Protein AF-A0A519PM31-F1 (afdb_monomer)

Mean predicted aligned error: 3.46 Å

Radius of gyration: 13.82 Å; Cα contacts (8 Å, |Δi|>4): 174; chains: 1; bounding box: 32×28×38 Å

Solvent-accessible surface area (backbone atoms only — not comparable to full-atom values): 6114 Å² total; per-residue (Å²): 109,70,68,59,54,40,66,33,84,66,64,43,76,40,61,44,99,86,43,25,27,73,47,66,24,52,34,33,30,65,77,49,69,52,55,69,85,79,42,59,67,34,45,49,69,77,74,48,60,31,47,93,51,92,58,12,66,57,38,50,46,55,55,49,53,36,47,50,50,5,55,75,68,66,36,75,30,76,43,80,70,43,65,44,27,39,62,41,84,48,100,94,44,77,42,70,48,85,39,77,41,65,49,72,34,70,101

pLDDT: mean 93.4, std 5.45, range [59.62, 98.31]

Foldseek 3Di:
DLVCQQPDLDWDFDADLQQATQDTHPNVCVVQVHDCVVRHRHRPCVQFQLDDDPCSVVLVVVVVVQQNCQSVVQHKGKDQWGWGWHWDQDPVGIDTDIDIDIDIHGD

Sequence (107 aa):
MATAFDASPNPYILVTPDLRIAGMNQAYLDITHTRRDAIMGQPLFGAFTAGPSDSAPENVRQVRDSLERARDTRQRDHLALVRFAIEVETPDGPVFEERYWSATHTP

Structure (mmCIF, N/CA/C/O backbone):
data_AF-A0A519PM31-F1
#
_entry.id   AF-A0A519PM31-F1
#
loop_
_atom_site.group_PDB
_atom_site.id
_atom_site.type_symbol
_atom_site.label_atom_id
_atom_site.label_alt_id
_atom_site.label_comp_id
_atom_site.label_asym_id
_atom_site.label_entity_id
_atom_site.label_seq_id
_atom_site.pdbx_PDB_ins_code
_atom_site.Cartn_x
_atom_site.Cartn_y
_atom_site.Cartn_z
_atom_site.occupancy
_atom_site.B_iso_or_equiv
_atom_site.auth_seq_id
_atom_site.auth_comp_id
_atom_site.auth_asym_id
_atom_site.auth_atom_id
_atom_site.pdbx_PDB_model_num
ATOM 1 N N . MET A 1 1 ? -16.945 -15.266 -1.192 1.00 59.62 1 MET A N 1
ATOM 2 C CA . MET A 1 1 ? -16.321 -14.001 -0.736 1.00 59.62 1 MET A CA 1
ATOM 3 C C . MET A 1 1 ? -14.945 -13.787 -1.355 1.00 59.62 1 MET A C 1
ATOM 5 O O . MET A 1 1 ? -14.768 -12.732 -1.941 1.00 59.62 1 MET A O 1
ATOM 9 N N . ALA A 1 2 ? -14.026 -14.767 -1.330 1.00 71.69 2 ALA A N 1
ATOM 10 C CA . ALA A 1 2 ? -12.707 -14.646 -1.981 1.00 71.69 2 ALA A CA 1
ATOM 11 C C . ALA A 1 2 ? -12.789 -14.200 -3.457 1.00 71.69 2 ALA A C 1
ATOM 13 O O . ALA A 1 2 ? -12.138 -13.240 -3.844 1.00 71.69 2 ALA A O 1
ATOM 14 N N . THR A 1 3 ? -13.697 -14.788 -4.243 1.00 84.94 3 THR A N 1
ATOM 15 C CA . THR A 1 3 ? -13.878 -14.433 -5.662 1.00 84.94 3 THR A CA 1
ATOM 16 C C . THR A 1 3 ? -14.354 -12.993 -5.877 1.00 84.94 3 THR A C 1
ATOM 18 O O . THR A 1 3 ? -13.959 -12.369 -6.849 1.00 84.94 3 THR A O 1
ATOM 21 N N . ALA A 1 4 ? -15.186 -12.446 -4.981 1.00 89.81 4 ALA A N 1
ATOM 22 C CA . ALA A 1 4 ? -15.674 -11.067 -5.097 1.00 89.81 4 ALA A CA 1
ATOM 23 C C . ALA A 1 4 ? -14.597 -10.042 -4.707 1.00 89.81 4 ALA A C 1
ATOM 25 O O . ALA A 1 4 ? -14.507 -8.986 -5.323 1.00 89.81 4 ALA A O 1
ATOM 26 N N . PHE A 1 5 ? -13.767 -10.367 -3.709 1.00 92.31 5 PHE A N 1
ATOM 27 C CA . PHE A 1 5 ? -12.596 -9.566 -3.350 1.00 92.31 5 PHE A CA 1
ATOM 28 C C . PHE A 1 5 ? -11.583 -9.523 -4.502 1.00 92.31 5 PHE A C 1
ATOM 30 O O . PHE A 1 5 ? -11.176 -8.437 -4.915 1.00 92.31 5 PHE A O 1
ATOM 37 N N . ASP A 1 6 ? -11.246 -10.689 -5.065 1.00 93.50 6 ASP A N 1
ATOM 38 C CA . ASP A 1 6 ? -10.308 -10.802 -6.186 1.00 93.50 6 ASP A CA 1
ATOM 39 C C . ASP A 1 6 ? -10.828 -10.135 -7.470 1.00 93.50 6 ASP A C 1
ATOM 41 O O . ASP A 1 6 ? -10.041 -9.532 -8.193 1.00 93.50 6 ASP A O 1
ATOM 45 N N . ALA A 1 7 ? -12.139 -10.200 -7.734 1.00 94.19 7 ALA A N 1
ATOM 46 C CA . ALA A 1 7 ? -12.761 -9.620 -8.928 1.00 94.19 7 ALA A CA 1
ATOM 47 C C . ALA A 1 7 ? -13.097 -8.122 -8.810 1.00 94.19 7 ALA A C 1
ATOM 49 O O . ALA A 1 7 ? -13.547 -7.522 -9.786 1.00 94.19 7 ALA A O 1
ATOM 50 N N . SER A 1 8 ? -12.932 -7.511 -7.632 1.00 95.88 8 SER A N 1
ATOM 51 C CA . SER A 1 8 ? -13.166 -6.074 -7.474 1.00 95.88 8 SER A CA 1
ATOM 52 C C . SER A 1 8 ? -12.194 -5.269 -8.348 1.00 95.88 8 SER A C 1
ATOM 54 O O . SER A 1 8 ? -10.991 -5.528 -8.291 1.00 95.88 8 SER A O 1
ATOM 56 N N . PRO A 1 9 ? -12.665 -4.241 -9.079 1.00 95.50 9 PRO A N 1
ATOM 57 C CA . PRO A 1 9 ? -11.788 -3.370 -9.862 1.00 95.50 9 PRO A CA 1
ATOM 58 C C . PRO A 1 9 ? -10.972 -2.404 -8.990 1.00 95.50 9 PRO A C 1
ATOM 60 O O . PRO A 1 9 ? -10.009 -1.810 -9.464 1.00 95.50 9 PRO A O 1
ATOM 63 N N . ASN A 1 10 ? -11.350 -2.224 -7.720 1.00 95.62 10 ASN A N 1
ATOM 64 C CA . ASN A 1 10 ? -10.621 -1.357 -6.800 1.00 95.62 10 ASN A CA 1
ATOM 65 C C . ASN A 1 10 ? -9.426 -2.108 -6.197 1.00 95.62 10 ASN A C 1
ATOM 67 O O . ASN A 1 10 ? -9.628 -3.218 -5.697 1.00 95.62 10 ASN A O 1
ATOM 71 N N . PRO A 1 11 ? -8.217 -1.523 -6.182 1.00 96.69 11 PRO A N 1
ATOM 72 C CA . PRO A 1 11 ? -7.043 -2.157 -5.597 1.00 96.69 11 PRO A CA 1
ATOM 73 C C . PRO A 1 11 ? -7.158 -2.207 -4.068 1.00 96.69 11 PRO A C 1
ATOM 75 O O . PRO A 1 11 ? -7.336 -1.183 -3.407 1.00 96.69 11 PRO A O 1
ATOM 78 N N . TYR A 1 12 ? -7.027 -3.406 -3.504 1.00 97.19 12 TYR A N 1
ATOM 79 C CA . TYR A 1 12 ? -7.072 -3.653 -2.067 1.00 97.19 12 TYR A CA 1
ATOM 80 C C . TYR A 1 12 ? -5.836 -4.407 -1.596 1.00 97.19 12 TYR A C 1
ATOM 82 O O . TYR A 1 12 ? -5.441 -5.414 -2.186 1.00 97.19 12 TYR A O 1
ATOM 90 N N . ILE A 1 13 ? -5.297 -3.964 -0.463 1.00 97.44 13 ILE A N 1
ATOM 91 C CA . ILE A 1 13 ? -4.266 -4.664 0.295 1.00 97.44 13 ILE A CA 1
ATOM 92 C C . ILE A 1 13 ? -4.744 -4.862 1.730 1.00 97.44 13 ILE A C 1
ATOM 94 O O . ILE A 1 13 ? -5.332 -3.969 2.338 1.00 97.44 13 ILE A O 1
ATOM 98 N N . LEU A 1 14 ? -4.508 -6.057 2.254 1.00 97.38 14 LEU A N 1
ATOM 99 C CA . LEU A 1 14 ? -4.748 -6.419 3.640 1.00 97.38 14 LEU A CA 1
ATOM 100 C C . LEU A 1 14 ? -3.400 -6.493 4.338 1.00 97.38 14 LEU A C 1
ATOM 102 O O . LEU A 1 14 ? -2.471 -7.138 3.844 1.00 97.38 14 LEU A O 1
ATOM 106 N N . VAL A 1 15 ? -3.309 -5.859 5.500 1.00 97.81 15 VAL A N 1
ATOM 107 C CA . VAL A 1 15 ? -2.107 -5.875 6.326 1.00 97.81 15 VAL A CA 1
ATOM 108 C C . VAL A 1 15 ? -2.438 -6.316 7.742 1.00 97.81 15 VAL A C 1
ATOM 110 O O . VAL A 1 15 ? -3.531 -6.077 8.250 1.00 97.81 15 VAL A O 1
ATOM 113 N N . THR A 1 16 ? -1.487 -6.984 8.376 1.00 98.06 16 THR A N 1
ATOM 114 C CA . THR A 1 16 ? -1.540 -7.306 9.799 1.00 98.06 16 THR A CA 1
ATOM 115 C C . THR A 1 16 ? -1.345 -6.041 10.653 1.00 98.06 16 THR A C 1
ATOM 117 O O . THR A 1 16 ? -0.869 -5.019 10.148 1.00 98.06 16 THR A O 1
ATOM 120 N N . PRO A 1 17 ? -1.649 -6.082 11.965 1.00 96.19 17 PRO A N 1
ATOM 121 C CA . PRO A 1 17 ? -1.399 -4.959 12.875 1.00 96.19 17 PRO A CA 1
ATOM 122 C C . PRO A 1 17 ? 0.062 -4.482 12.926 1.00 96.19 17 PRO A C 1
ATOM 124 O O . PRO A 1 17 ? 0.305 -3.312 13.213 1.00 96.19 17 PRO A O 1
ATOM 127 N N . ASP A 1 18 ? 1.026 -5.358 12.634 1.00 96.38 18 ASP A N 1
ATOM 128 C CA . ASP A 1 18 ? 2.460 -5.061 12.498 1.00 96.38 18 ASP A CA 1
ATOM 129 C C . ASP A 1 18 ? 2.872 -4.659 11.066 1.00 96.38 18 ASP A C 1
ATOM 131 O O . ASP A 1 18 ? 4.058 -4.594 10.745 1.00 96.38 18 ASP A O 1
ATOM 135 N N . LEU A 1 19 ? 1.893 -4.335 10.214 1.00 96.75 19 LEU A N 1
ATOM 136 C CA . LEU A 1 19 ? 2.059 -3.817 8.852 1.00 96.75 19 LEU A CA 1
ATOM 137 C C . LEU A 1 19 ? 2.785 -4.785 7.907 1.00 96.75 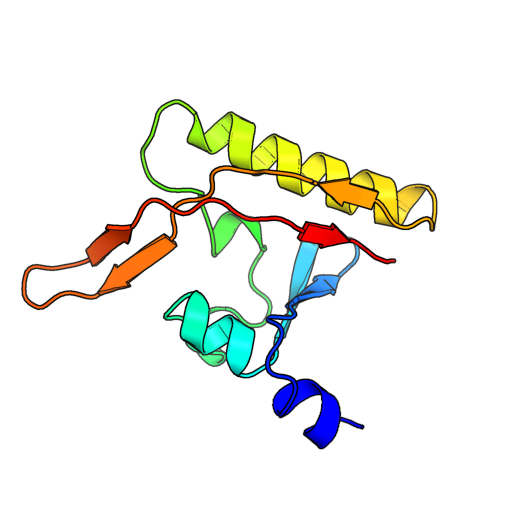19 LEU A C 1
ATOM 139 O O . LEU A 1 19 ? 3.546 -4.370 7.026 1.00 96.75 19 LEU A O 1
ATOM 143 N N . ARG A 1 20 ? 2.525 -6.087 8.064 1.00 98.06 20 ARG A N 1
ATOM 144 C CA . ARG A 1 20 ? 2.928 -7.121 7.105 1.00 98.06 20 ARG A CA 1
ATOM 145 C C . ARG A 1 20 ? 1.783 -7.438 6.165 1.00 98.06 20 ARG A C 1
ATOM 147 O O . ARG A 1 20 ? 0.625 -7.473 6.567 1.00 98.06 20 ARG A O 1
ATOM 154 N N . ILE A 1 21 ? 2.106 -7.696 4.910 1.00 98.31 21 ILE A N 1
ATOM 155 C CA . ILE A 1 21 ? 1.123 -7.961 3.868 1.00 98.31 21 ILE A CA 1
ATOM 156 C C . ILE A 1 21 ? 0.485 -9.337 4.106 1.00 98.31 21 ILE A C 1
ATOM 158 O O . ILE A 1 21 ? 1.165 -10.359 4.056 1.00 98.31 21 ILE A O 1
ATOM 162 N N . ALA A 1 22 ? -0.823 -9.360 4.355 1.00 97.88 22 ALA A N 1
ATOM 163 C CA . ALA A 1 22 ? -1.607 -10.570 4.612 1.00 97.88 22 ALA A CA 1
ATOM 164 C C . ALA A 1 22 ? -2.455 -11.006 3.405 1.00 97.88 22 ALA A C 1
ATOM 166 O O . ALA A 1 22 ? -2.920 -12.143 3.346 1.00 97.88 22 ALA A O 1
ATOM 167 N N . GLY A 1 23 ? -2.679 -10.107 2.446 1.00 97.19 23 GLY A N 1
ATOM 168 C CA . GLY A 1 23 ? -3.453 -10.401 1.247 1.00 97.19 23 GLY A CA 1
ATOM 169 C C . GLY A 1 23 ? -3.575 -9.200 0.322 1.00 97.19 23 GLY A C 1
ATOM 170 O O . GLY A 1 23 ? -3.336 -8.066 0.723 1.00 97.19 23 GLY A O 1
ATOM 171 N N . MET A 1 24 ? -3.935 -9.458 -0.929 1.00 97.75 24 MET A N 1
ATOM 172 C CA . MET A 1 24 ? -4.160 -8.443 -1.955 1.00 97.75 24 MET A CA 1
ATOM 173 C C . MET A 1 24 ? -5.010 -9.029 -3.081 1.00 97.75 24 MET A C 1
ATOM 175 O O . MET A 1 24 ? -4.903 -10.228 -3.378 1.00 97.75 24 MET A O 1
ATOM 179 N N . ASN A 1 25 ? -5.847 -8.197 -3.694 1.00 97.56 25 ASN A N 1
ATOM 180 C CA . ASN A 1 25 ? -6.636 -8.603 -4.854 1.00 97.56 25 ASN A CA 1
ATOM 181 C C . ASN A 1 25 ? -5.867 -8.401 -6.167 1.00 97.56 25 ASN A C 1
ATOM 183 O O . ASN A 1 25 ? -4.776 -7.827 -6.181 1.00 97.56 25 ASN A O 1
ATOM 187 N N . GLN A 1 26 ? -6.442 -8.873 -7.276 1.00 96.88 26 GLN A N 1
ATOM 188 C CA . GLN A 1 26 ? -5.794 -8.792 -8.585 1.00 96.88 26 GLN A CA 1
ATOM 189 C C . GLN A 1 26 ? -5.564 -7.339 -9.025 1.00 96.88 26 GLN A C 1
ATOM 191 O O . GLN A 1 26 ? -4.459 -7.007 -9.439 1.00 96.88 26 GLN A O 1
ATOM 196 N N . ALA A 1 27 ? -6.543 -6.451 -8.817 1.00 97.50 27 ALA A N 1
ATOM 197 C CA . ALA A 1 27 ? -6.406 -5.035 -9.160 1.00 97.50 27 ALA A CA 1
ATOM 198 C C . ALA A 1 27 ? -5.210 -4.355 -8.463 1.00 97.50 27 ALA A C 1
ATOM 200 O O . ALA A 1 27 ? -4.560 -3.498 -9.058 1.00 97.50 27 ALA A O 1
ATOM 201 N N . TYR A 1 28 ? -4.886 -4.742 -7.221 1.00 96.75 28 TYR A N 1
ATOM 202 C CA . TYR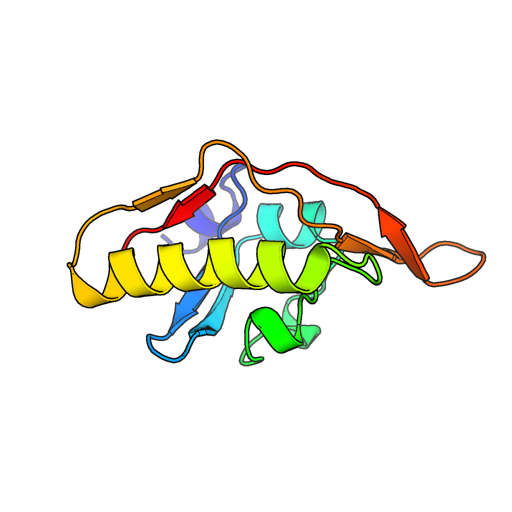 A 1 28 ? -3.706 -4.228 -6.521 1.00 96.75 28 TYR A CA 1
ATOM 203 C C . TYR A 1 28 ? -2.396 -4.717 -7.153 1.00 96.75 28 TYR A C 1
ATOM 205 O O . TYR A 1 28 ? -1.457 -3.936 -7.306 1.00 96.75 28 TYR A O 1
ATOM 213 N N . LEU A 1 29 ? -2.325 -5.994 -7.537 1.00 96.06 29 LEU A N 1
ATOM 214 C CA . LEU A 1 29 ? -1.149 -6.562 -8.205 1.00 96.06 29 LEU A CA 1
ATOM 215 C C . LEU A 1 29 ? -0.913 -5.893 -9.560 1.00 96.06 29 LEU A C 1
ATOM 217 O O . LEU A 1 29 ? 0.204 -5.467 -9.842 1.00 96.06 29 LEU A O 1
ATOM 221 N N . ASP A 1 30 ? -1.977 -5.735 -10.346 1.00 95.44 30 ASP A N 1
ATOM 222 C CA . ASP A 1 30 ? -1.912 -5.147 -11.683 1.00 95.44 30 ASP A CA 1
ATOM 223 C C . ASP A 1 30 ? -1.433 -3.694 -11.626 1.00 95.44 30 ASP A C 1
ATOM 225 O O . ASP A 1 30 ? -0.532 -3.305 -12.366 1.00 95.44 30 ASP A O 1
ATOM 229 N N . ILE A 1 31 ? -1.996 -2.890 -10.714 1.00 94.88 31 ILE A N 1
ATOM 230 C CA . ILE A 1 31 ? -1.658 -1.467 -10.629 1.00 94.88 31 ILE A CA 1
ATOM 231 C C . ILE A 1 31 ? -0.271 -1.222 -10.028 1.00 94.88 31 ILE A C 1
ATOM 233 O O . ILE A 1 31 ? 0.322 -0.187 -10.311 1.00 94.88 31 ILE A O 1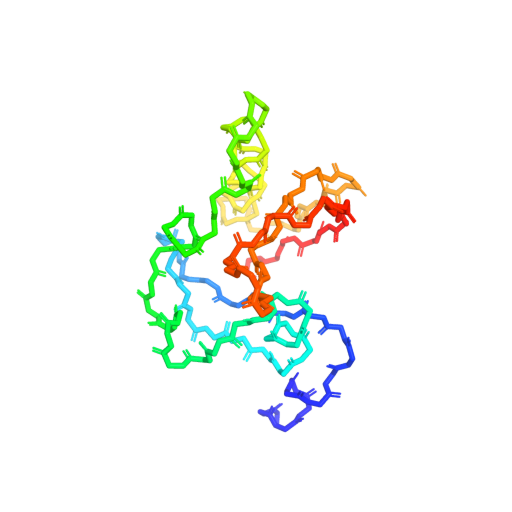
ATOM 237 N N . THR A 1 32 ? 0.247 -2.141 -9.208 1.00 93.69 32 THR A N 1
ATOM 238 C CA . THR A 1 32 ? 1.592 -2.038 -8.610 1.00 93.69 32 THR A CA 1
ATOM 239 C C . THR A 1 32 ? 2.661 -2.805 -9.384 1.00 93.69 32 THR A C 1
ATOM 241 O O . THR A 1 32 ? 3.819 -2.754 -8.991 1.00 93.69 32 THR A O 1
ATOM 244 N N . HIS A 1 33 ? 2.291 -3.514 -10.456 1.00 93.06 33 HIS A N 1
ATOM 245 C CA . HIS A 1 33 ? 3.179 -4.388 -11.229 1.00 93.06 33 HIS A CA 1
ATOM 246 C C . HIS A 1 33 ? 3.911 -5.439 -10.375 1.00 93.06 33 HIS A C 1
ATOM 248 O O . HIS A 1 33 ? 5.045 -5.820 -10.661 1.00 93.06 33 HIS A O 1
ATOM 254 N N . THR A 1 34 ? 3.252 -5.949 -9.330 1.00 93.44 34 THR A N 1
ATOM 255 C CA . THR A 1 34 ? 3.838 -6.931 -8.407 1.00 93.44 34 THR A CA 1
ATOM 256 C C . THR A 1 34 ? 3.248 -8.324 -8.574 1.00 93.44 34 THR A C 1
ATOM 258 O O . THR A 1 34 ? 2.162 -8.525 -9.119 1.00 93.44 34 THR A O 1
ATOM 261 N N . ARG A 1 35 ? 3.967 -9.327 -8.061 1.00 94.75 35 ARG A N 1
ATOM 262 C CA . ARG A 1 35 ? 3.475 -10.702 -7.973 1.00 94.75 35 ARG A CA 1
ATOM 263 C C . ARG A 1 35 ? 3.128 -11.060 -6.535 1.00 94.75 35 ARG A C 1
ATOM 265 O O . ARG A 1 35 ? 3.884 -10.766 -5.613 1.00 94.75 35 ARG A O 1
ATOM 272 N N . ARG A 1 36 ? 2.010 -11.767 -6.353 1.00 96.00 36 ARG A N 1
ATOM 273 C CA . ARG A 1 36 ? 1.503 -12.192 -5.037 1.00 96.00 36 ARG A CA 1
ATOM 274 C C . ARG A 1 36 ? 2.548 -12.942 -4.208 1.00 96.00 36 ARG A C 1
ATOM 276 O O . ARG A 1 36 ? 2.692 -12.663 -3.025 1.00 96.00 36 ARG A O 1
ATOM 283 N N . ASP A 1 37 ? 3.263 -13.879 -4.822 1.00 96.56 37 ASP A N 1
ATOM 284 C CA . ASP A 1 37 ? 4.308 -14.687 -4.183 1.00 96.56 37 ASP A CA 1
ATOM 285 C C . ASP A 1 37 ? 5.528 -13.865 -3.740 1.00 96.56 37 ASP A C 1
ATOM 287 O O . ASP A 1 37 ? 6.160 -14.217 -2.748 1.00 96.56 37 ASP A O 1
ATOM 291 N N . ALA A 1 38 ? 5.823 -12.754 -4.419 1.00 94.81 38 ALA A N 1
ATOM 292 C CA . ALA A 1 38 ? 6.935 -11.874 -4.069 1.00 94.81 38 ALA A CA 1
ATOM 293 C C . ALA A 1 38 ? 6.650 -11.002 -2.833 1.00 94.81 38 ALA A C 1
ATOM 295 O O . ALA A 1 38 ? 7.567 -10.707 -2.067 1.00 94.81 38 ALA A O 1
ATOM 296 N N . ILE A 1 39 ? 5.393 -10.591 -2.624 1.00 96.56 39 ILE A N 1
ATOM 297 C CA . ILE A 1 39 ? 5.042 -9.605 -1.586 1.00 96.56 39 ILE A CA 1
A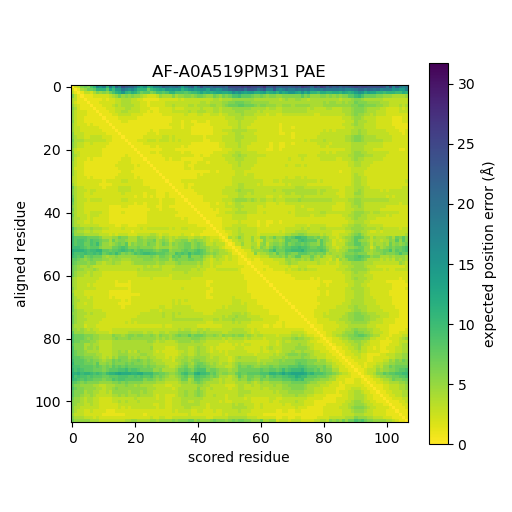TOM 298 C C . ILE A 1 39 ? 4.266 -10.184 -0.397 1.00 96.56 39 ILE A C 1
ATOM 300 O O . ILE A 1 39 ? 4.212 -9.555 0.660 1.00 96.56 39 ILE A O 1
ATOM 304 N N . MET A 1 40 ? 3.670 -11.373 -0.522 1.00 97.88 40 MET A N 1
ATOM 305 C CA . MET A 1 40 ? 2.933 -11.997 0.580 1.00 97.88 40 MET A CA 1
ATOM 306 C C . MET A 1 40 ? 3.834 -12.185 1.809 1.00 97.88 40 MET A C 1
ATOM 308 O O . MET A 1 40 ? 4.937 -12.720 1.726 1.00 97.88 40 MET A O 1
ATOM 312 N N . GLY A 1 41 ? 3.356 -11.745 2.973 1.00 97.44 41 GLY A N 1
ATOM 313 C CA . GLY A 1 41 ? 4.072 -11.840 4.240 1.00 97.44 41 GLY A CA 1
ATOM 314 C C . GLY A 1 41 ? 5.213 -10.838 4.416 1.00 97.44 41 GLY A C 1
ATOM 315 O O . GLY A 1 41 ? 5.763 -10.792 5.515 1.00 97.44 41 GLY A O 1
ATOM 316 N N . GLN A 1 42 ? 5.575 -10.035 3.410 1.00 98.06 42 GLN A N 1
ATOM 317 C CA . GLN A 1 42 ? 6.612 -9.003 3.532 1.00 98.06 42 GLN A CA 1
ATOM 318 C C . GLN A 1 42 ? 6.116 -7.798 4.351 1.00 98.06 42 GLN A C 1
A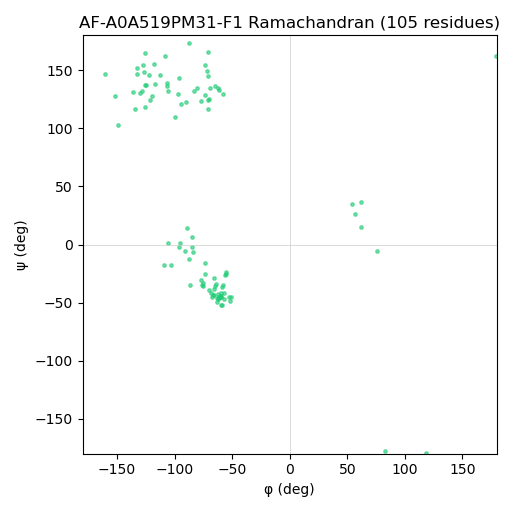TOM 320 O O . GLN A 1 42 ? 4.911 -7.542 4.402 1.00 98.06 42 GLN A O 1
ATOM 325 N N . PRO A 1 43 ? 7.011 -7.024 4.993 1.00 97.31 43 PRO A N 1
ATOM 326 C CA . PRO A 1 43 ? 6.655 -5.714 5.536 1.00 97.31 43 PRO A CA 1
ATOM 327 C C . PRO A 1 43 ? 6.194 -4.780 4.410 1.00 97.31 43 PRO A C 1
ATOM 329 O O . PRO A 1 43 ? 6.893 -4.662 3.404 1.00 97.31 43 PRO A O 1
ATOM 332 N N . LEU A 1 44 ? 5.075 -4.068 4.587 1.00 95.94 44 LEU A N 1
ATOM 333 C CA . LEU A 1 44 ? 4.503 -3.197 3.549 1.00 95.94 44 LEU A CA 1
ATOM 334 C C . LEU A 1 44 ? 5.535 -2.206 2.988 1.00 95.94 44 LEU A C 1
ATOM 336 O O . LEU A 1 44 ? 5.721 -2.109 1.781 1.00 95.94 44 LEU A O 1
ATOM 340 N N . PHE A 1 45 ? 6.259 -1.529 3.878 1.00 93.56 45 PHE A N 1
ATOM 341 C CA . PHE A 1 45 ? 7.268 -0.531 3.509 1.00 93.56 45 PHE A CA 1
ATOM 342 C C . PHE A 1 45 ? 8.652 -1.117 3.198 1.00 93.56 45 PHE A C 1
ATOM 344 O O . PHE A 1 45 ? 9.576 -0.379 2.876 1.00 93.56 45 PHE A O 1
ATOM 351 N N . GLY A 1 46 ? 8.807 -2.437 3.328 1.00 91.12 46 GLY A N 1
ATOM 352 C CA . GLY A 1 46 ? 9.943 -3.166 2.766 1.00 91.12 46 GLY A CA 1
ATOM 353 C C . GLY A 1 46 ? 9.678 -3.579 1.318 1.00 91.12 46 GLY A C 1
ATOM 354 O O . GLY A 1 46 ? 10.592 -3.555 0.506 1.00 91.12 46 GLY A O 1
ATOM 355 N N . ALA A 1 47 ? 8.422 -3.909 0.996 1.00 90.81 47 ALA A N 1
ATOM 356 C CA . ALA A 1 47 ? 7.984 -4.208 -0.366 1.00 90.81 47 ALA A CA 1
ATOM 357 C C . ALA A 1 47 ? 7.807 -2.942 -1.223 1.00 90.81 47 ALA A C 1
ATOM 359 O O . ALA A 1 47 ? 8.013 -2.991 -2.430 1.00 90.81 47 ALA A O 1
ATOM 360 N N . PHE A 1 48 ? 7.439 -1.810 -0.610 1.00 89.81 48 PHE A N 1
ATOM 361 C CA . PHE A 1 48 ? 7.172 -0.554 -1.310 1.00 89.81 48 PHE A CA 1
ATOM 362 C C . PHE A 1 48 ? 7.847 0.633 -0.609 1.00 89.81 48 PHE A C 1
ATOM 364 O O . PHE A 1 48 ? 7.501 0.979 0.520 1.00 89.81 48 PHE A O 1
ATOM 371 N N . THR A 1 49 ? 8.786 1.294 -1.290 1.00 85.00 49 THR A N 1
ATOM 372 C CA . THR A 1 49 ? 9.660 2.331 -0.699 1.00 85.00 49 THR A CA 1
ATOM 373 C C . THR A 1 49 ? 9.314 3.770 -1.104 1.00 85.00 49 THR A C 1
ATOM 375 O O . THR A 1 49 ? 9.995 4.696 -0.678 1.00 85.00 49 THR A O 1
ATOM 378 N N . ALA A 1 50 ? 8.266 3.977 -1.910 1.00 87.50 50 ALA A N 1
ATOM 379 C CA . ALA A 1 50 ? 7.882 5.261 -2.523 1.00 87.50 50 ALA A CA 1
ATOM 380 C C . ALA A 1 50 ? 8.925 5.873 -3.484 1.00 87.50 50 ALA A C 1
ATOM 382 O O . ALA A 1 50 ? 8.797 7.043 -3.865 1.00 87.50 50 ALA A O 1
ATOM 383 N N . GLY A 1 51 ? 9.913 5.080 -3.910 1.00 86.44 51 GLY A N 1
ATOM 384 C CA . GLY A 1 51 ? 10.957 5.462 -4.861 1.00 86.44 51 GLY A CA 1
ATOM 385 C C . GLY A 1 51 ? 12.142 6.223 -4.254 1.00 86.44 51 GLY A C 1
ATOM 386 O O . GLY A 1 51 ? 12.193 6.445 -3.049 1.00 86.44 51 GLY A O 1
ATOM 387 N N . PRO A 1 52 ? 13.119 6.639 -5.081 1.00 85.56 52 PRO A N 1
ATOM 388 C CA . PRO A 1 52 ? 14.396 7.201 -4.622 1.00 85.56 52 PRO A CA 1
ATOM 389 C C . PRO A 1 52 ? 14.361 8.713 -4.329 1.00 85.56 52 PRO A C 1
ATOM 391 O O . PRO A 1 52 ? 15.400 9.322 -4.104 1.00 85.56 52 PRO A O 1
ATOM 394 N N . SER A 1 53 ? 13.190 9.350 -4.381 1.00 85.38 53 SER A N 1
ATOM 395 C CA . SER A 1 53 ? 13.055 10.801 -4.189 1.00 85.38 53 SER A CA 1
ATOM 396 C C . SER A 1 53 ? 13.272 11.216 -2.729 1.00 85.38 53 SER A C 1
ATOM 398 O O . SER A 1 53 ? 12.835 10.516 -1.820 1.00 85.38 53 SER A O 1
ATOM 400 N N . ASP A 1 54 ? 13.794 12.425 -2.505 1.00 85.19 54 ASP A N 1
ATOM 401 C CA . ASP A 1 54 ? 13.959 13.025 -1.168 1.00 85.19 54 ASP A CA 1
ATOM 402 C C . ASP A 1 54 ? 12.658 13.100 -0.349 1.00 85.19 54 ASP A C 1
ATOM 404 O O . ASP A 1 54 ? 12.694 13.143 0.879 1.00 85.19 54 ASP A O 1
ATOM 408 N N . SER A 1 55 ? 11.492 13.097 -1.008 1.00 85.06 55 SER A N 1
ATOM 409 C CA . SER A 1 55 ? 10.190 13.078 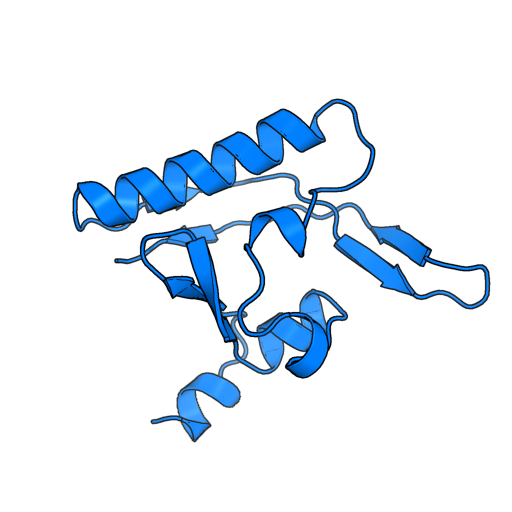-0.322 1.00 85.06 55 SER A CA 1
ATOM 410 C C . SER A 1 55 ? 9.641 11.672 -0.059 1.00 85.06 55 SER A C 1
ATOM 412 O O . SER A 1 55 ? 8.627 11.543 0.621 1.00 85.06 55 SER A O 1
ATOM 414 N N . ALA A 1 56 ? 10.295 10.609 -0.542 1.00 85.31 56 ALA A N 1
ATOM 415 C CA . ALA A 1 56 ? 9.872 9.228 -0.306 1.00 85.31 56 ALA A CA 1
ATOM 416 C C . ALA A 1 56 ? 9.760 8.864 1.190 1.00 85.31 56 ALA A C 1
ATOM 418 O O . ALA A 1 56 ? 8.746 8.266 1.560 1.00 85.31 56 ALA A O 1
ATOM 419 N N . PRO A 1 57 ? 10.687 9.279 2.083 1.00 89.50 57 PRO A N 1
ATOM 420 C CA . PRO A 1 57 ? 10.540 9.028 3.517 1.00 89.50 57 PRO A CA 1
ATOM 421 C C . PRO A 1 57 ? 9.269 9.647 4.113 1.00 89.50 57 PRO A C 1
ATOM 423 O O . PRO A 1 57 ? 8.576 8.999 4.896 1.00 89.50 57 PRO A O 1
ATOM 426 N N . GLU A 1 58 ? 8.929 10.876 3.717 1.00 91.12 58 GLU A N 1
ATOM 427 C CA . GLU A 1 58 ? 7.716 11.552 4.191 1.00 91.12 58 GLU A CA 1
ATOM 428 C C . GLU A 1 58 ? 6.452 10.904 3.609 1.00 91.12 58 GLU A C 1
ATOM 430 O O . GLU A 1 58 ? 5.483 10.694 4.332 1.00 91.12 58 GLU A O 1
ATOM 435 N N . ASN A 1 59 ? 6.471 10.492 2.341 1.00 91.19 59 ASN A N 1
ATOM 436 C CA . ASN A 1 59 ? 5.358 9.766 1.727 1.00 91.19 59 ASN A CA 1
ATOM 437 C C . ASN A 1 59 ? 5.071 8.438 2.448 1.00 91.19 59 ASN A C 1
ATOM 439 O O . ASN A 1 59 ? 3.921 8.125 2.760 1.00 91.19 59 ASN A O 1
ATOM 443 N N . VAL A 1 60 ? 6.122 7.671 2.758 1.00 93.69 60 VAL A N 1
ATOM 444 C CA . VAL A 1 60 ? 6.031 6.440 3.557 1.00 93.69 60 VAL A CA 1
ATOM 445 C C . VAL A 1 60 ? 5.466 6.740 4.941 1.00 93.69 60 VAL A C 1
ATOM 447 O O . VAL A 1 60 ? 4.566 6.034 5.404 1.00 93.69 60 VAL A O 1
ATOM 450 N N . ARG A 1 61 ? 5.956 7.800 5.591 1.00 94.50 61 ARG A N 1
ATOM 451 C CA . ARG A 1 61 ? 5.470 8.230 6.902 1.00 94.50 61 ARG A CA 1
ATOM 452 C C . ARG A 1 61 ? 3.979 8.579 6.871 1.00 94.50 61 ARG A C 1
ATOM 454 O O . ARG A 1 61 ? 3.248 8.117 7.736 1.00 94.50 61 ARG A O 1
ATOM 461 N N . GLN A 1 62 ? 3.495 9.304 5.863 1.00 95.56 62 GLN A N 1
ATOM 462 C CA . GLN A 1 62 ? 2.072 9.657 5.747 1.00 95.56 62 GLN A CA 1
ATOM 463 C C . GLN A 1 62 ? 1.160 8.429 5.650 1.00 95.56 62 GLN A C 1
ATOM 465 O O . GLN A 1 62 ? 0.137 8.361 6.338 1.00 95.56 62 GLN A O 1
ATOM 470 N N . VAL A 1 63 ? 1.537 7.441 4.829 1.00 96.25 63 VAL A N 1
ATOM 471 C CA . VAL A 1 63 ? 0.781 6.183 4.703 1.00 96.25 63 VAL A CA 1
ATOM 472 C C . VAL A 1 63 ? 0.826 5.390 6.009 1.00 96.25 63 VAL A C 1
ATOM 474 O O . VAL A 1 63 ? -0.209 4.899 6.460 1.00 96.25 63 VAL A O 1
ATOM 477 N N . ARG A 1 64 ? 2.000 5.301 6.646 1.00 96.50 64 ARG A N 1
ATOM 478 C CA . ARG A 1 64 ? 2.175 4.620 7.936 1.00 96.50 64 ARG A CA 1
ATOM 479 C C . ARG A 1 64 ? 1.307 5.242 9.023 1.00 96.50 64 ARG A C 1
ATOM 481 O O . ARG A 1 64 ? 0.530 4.522 9.642 1.00 96.50 64 ARG A O 1
ATOM 488 N N . ASP A 1 65 ? 1.393 6.557 9.204 1.00 97.12 65 ASP A N 1
ATOM 489 C CA . ASP A 1 65 ? 0.643 7.279 10.230 1.00 97.12 65 ASP A CA 1
ATOM 490 C C . ASP A 1 65 ? -0.872 7.069 10.038 1.00 97.12 65 ASP A C 1
ATOM 492 O O . ASP A 1 65 ? -1.615 6.938 11.006 1.00 97.12 65 ASP A O 1
ATOM 496 N N . SER A 1 66 ? -1.348 7.004 8.789 1.00 97.56 66 SER A N 1
ATOM 497 C CA . SER A 1 66 ? -2.757 6.735 8.471 1.00 97.56 66 SER A CA 1
ATOM 498 C C . SER A 1 66 ? -3.196 5.310 8.829 1.00 97.56 66 SER A C 1
ATOM 500 O O . SER A 1 66 ? -4.244 5.131 9.452 1.00 97.56 66 SER A O 1
ATOM 502 N N . LEU A 1 67 ? -2.386 4.298 8.495 1.00 97.69 67 LEU A N 1
ATOM 503 C CA . LEU A 1 67 ? -2.634 2.901 8.876 1.00 97.69 67 LEU A CA 1
ATOM 504 C C . LEU A 1 67 ? -2.647 2.725 10.399 1.00 97.69 67 LEU A C 1
ATOM 506 O O . LEU A 1 67 ? -3.537 2.069 10.940 1.00 97.69 67 LEU A O 1
ATOM 510 N N . GLU A 1 68 ? -1.679 3.327 11.091 1.00 97.50 68 GLU A N 1
ATOM 511 C CA . GLU A 1 68 ? -1.556 3.258 12.548 1.00 97.50 68 GLU A CA 1
ATOM 512 C C . GLU A 1 68 ? -2.719 3.975 13.239 1.00 97.50 68 GLU A C 1
ATOM 514 O O . GLU A 1 68 ? -3.341 3.391 14.126 1.00 97.50 68 GLU A O 1
ATOM 519 N N . ARG A 1 69 ? -3.118 5.170 12.773 1.00 98.00 69 ARG A N 1
ATOM 520 C CA . ARG A 1 69 ? -4.333 5.841 13.265 1.00 98.00 69 ARG A CA 1
ATOM 521 C C . ARG A 1 69 ? -5.569 4.970 13.088 1.00 98.00 69 ARG A C 1
ATOM 523 O O . ARG A 1 69 ? -6.339 4.831 14.038 1.00 98.00 69 ARG A O 1
ATOM 530 N N . ALA A 1 70 ? -5.763 4.374 11.911 1.00 98.25 70 ALA A N 1
ATOM 531 C CA . ALA A 1 70 ? -6.926 3.530 11.665 1.00 98.25 70 ALA A CA 1
ATOM 532 C C . ALA A 1 70 ? -6.954 2.310 12.602 1.00 98.25 70 ALA A C 1
ATOM 534 O O . ALA A 1 70 ? -7.969 2.037 13.247 1.00 98.25 70 ALA A O 1
ATOM 535 N N . ARG A 1 71 ? -5.809 1.630 12.746 1.00 97.25 71 ARG A N 1
ATOM 536 C CA . ARG A 1 71 ? -5.614 0.487 13.651 1.00 97.25 71 ARG A CA 1
ATOM 537 C C . ARG A 1 71 ? -5.896 0.850 15.109 1.00 97.25 71 ARG A C 1
ATOM 539 O O . ARG A 1 71 ? -6.674 0.162 15.769 1.00 97.25 71 ARG A O 1
ATOM 546 N N . ASP A 1 72 ? -5.271 1.912 15.607 1.00 97.44 72 ASP A N 1
ATOM 547 C CA . ASP A 1 72 ? -5.258 2.241 17.035 1.00 97.44 72 ASP A CA 1
ATOM 548 C C . ASP A 1 72 ? -6.586 2.855 17.487 1.00 97.44 72 ASP A C 1
ATOM 550 O O . ASP A 1 72 ? -7.065 2.572 18.584 1.00 97.44 72 ASP A O 1
ATOM 554 N N . THR A 1 73 ? -7.228 3.647 16.623 1.00 97.69 73 THR A N 1
ATOM 555 C CA . THR A 1 73 ? -8.529 4.265 16.927 1.00 97.69 73 THR A CA 1
ATOM 556 C C . THR A 1 73 ? -9.724 3.388 16.571 1.00 97.69 73 THR A C 1
ATOM 558 O O . THR A 1 73 ? -10.843 3.693 16.984 1.00 97.69 73 THR A O 1
ATOM 561 N N . ARG A 1 74 ? -9.514 2.306 15.808 1.00 96.94 74 ARG A N 1
ATOM 562 C CA . ARG A 1 74 ? -10.579 1.482 15.214 1.00 96.94 74 ARG A CA 1
ATOM 563 C C . ARG A 1 74 ? -11.540 2.280 14.317 1.00 96.94 74 ARG A C 1
ATOM 565 O O . ARG A 1 74 ? -12.692 1.886 14.136 1.00 96.94 74 ARG A O 1
ATOM 572 N N . GLN A 1 75 ? -11.076 3.388 13.742 1.00 97.69 75 GLN A N 1
ATOM 573 C CA . GLN A 1 75 ? -11.849 4.227 12.827 1.00 97.69 75 GLN A CA 1
ATOM 574 C C . GLN A 1 75 ? -11.199 4.269 11.449 1.00 97.69 75 GLN A C 1
ATOM 576 O O . GLN A 1 75 ? -10.001 4.064 11.302 1.00 97.69 75 GLN A O 1
ATOM 581 N N . ARG A 1 76 ? -11.997 4.539 10.416 1.00 97.75 76 ARG A N 1
ATOM 582 C CA . ARG A 1 76 ? -11.461 4.771 9.072 1.00 97.75 76 ARG A CA 1
ATOM 583 C C . ARG A 1 76 ? -10.602 6.038 9.052 1.00 97.75 76 ARG A C 1
ATOM 585 O O . ARG A 1 76 ? -11.038 7.071 9.555 1.00 97.75 76 ARG A O 1
ATOM 592 N N . ASP A 1 77 ? -9.450 5.981 8.397 1.00 98.06 77 ASP A N 1
ATOM 593 C CA . ASP A 1 77 ? -8.616 7.151 8.095 1.00 98.06 77 ASP A CA 1
ATOM 594 C C . ASP A 1 77 ? -8.517 7.313 6.574 1.00 98.06 77 ASP A C 1
ATOM 596 O O . ASP A 1 77 ? -8.424 6.327 5.837 1.00 98.06 77 ASP A O 1
ATOM 600 N N . HIS A 1 78 ? -8.602 8.550 6.089 1.00 96.69 78 HIS A N 1
ATOM 601 C CA . HIS A 1 78 ? -8.603 8.848 4.660 1.00 96.69 78 HIS A CA 1
ATOM 602 C C . HIS A 1 78 ? -7.442 9.771 4.304 1.00 96.69 78 HIS A C 1
ATOM 604 O O . HIS A 1 78 ? -7.337 10.880 4.825 1.00 96.69 78 HIS A O 1
ATOM 610 N N . LEU A 1 79 ? -6.621 9.329 3.356 1.00 94.44 79 LEU A N 1
ATOM 611 C CA . LEU A 1 79 ? -5.612 10.146 2.701 1.00 94.44 79 LEU A CA 1
ATOM 612 C C . LEU A 1 79 ? -6.161 10.592 1.349 1.00 94.44 79 LEU A C 1
ATOM 614 O O . LEU A 1 79 ? -6.306 9.790 0.425 1.00 94.44 79 LEU A O 1
ATOM 618 N N . ALA A 1 80 ? -6.470 11.883 1.237 1.00 92.06 80 ALA A N 1
ATOM 619 C CA . ALA A 1 80 ? -7.018 12.450 0.009 1.00 92.06 80 ALA A CA 1
ATOM 620 C C . ALA A 1 80 ? -6.010 12.391 -1.150 1.00 92.06 80 ALA A C 1
ATOM 622 O O . ALA A 1 80 ? -6.397 12.111 -2.282 1.00 92.06 80 ALA A O 1
ATOM 623 N N . LEU A 1 81 ? -4.727 12.628 -0.859 1.00 92.00 81 LEU A N 1
ATOM 624 C CA . LEU A 1 81 ? -3.649 12.594 -1.837 1.00 92.00 81 LEU A CA 1
ATOM 625 C C . LEU A 1 81 ? -2.329 12.214 -1.161 1.00 92.00 81 LEU A C 1
ATOM 627 O O . LEU A 1 81 ? -1.923 12.864 -0.201 1.00 92.00 81 LEU A O 1
ATOM 631 N N . VAL A 1 82 ? -1.643 11.207 -1.691 1.00 92.56 82 VAL A N 1
ATOM 632 C CA . VAL A 1 82 ? -0.267 10.858 -1.329 1.00 92.56 82 VAL A CA 1
ATOM 633 C C . VAL A 1 82 ? 0.531 10.567 -2.594 1.00 92.56 82 VAL A C 1
ATOM 635 O O . VAL A 1 82 ? 0.082 9.827 -3.471 1.00 92.56 82 VAL A O 1
ATOM 638 N N . ARG A 1 83 ? 1.718 11.166 -2.711 1.00 91.56 83 ARG A N 1
ATOM 639 C CA . ARG A 1 83 ? 2.668 10.827 -3.775 1.00 91.56 83 ARG A CA 1
ATOM 640 C C . ARG A 1 83 ? 3.328 9.510 -3.388 1.00 91.56 83 ARG A C 1
ATOM 642 O O . ARG A 1 83 ? 3.895 9.416 -2.310 1.00 91.56 83 ARG A O 1
ATOM 649 N N . PHE A 1 84 ? 3.265 8.487 -4.226 1.00 91.50 84 PHE A N 1
ATOM 650 C CA . PHE A 1 84 ? 3.914 7.213 -3.929 1.00 91.50 84 PHE A CA 1
ATOM 651 C C . PHE A 1 84 ? 4.344 6.563 -5.237 1.00 91.50 84 PHE A C 1
ATOM 653 O O . PHE A 1 84 ? 3.508 6.052 -5.983 1.00 91.50 84 PHE A O 1
ATOM 660 N N . ALA A 1 85 ? 5.639 6.643 -5.543 1.00 91.88 85 ALA A N 1
ATOM 661 C CA . ALA A 1 85 ? 6.158 6.043 -6.759 1.00 91.88 85 ALA A CA 1
ATOM 662 C C . ALA A 1 85 ? 6.148 4.517 -6.643 1.00 91.88 85 ALA A C 1
ATOM 664 O O . ALA A 1 85 ? 6.390 3.968 -5.562 1.00 91.88 85 ALA A O 1
ATOM 665 N N . ILE A 1 86 ? 5.879 3.856 -7.761 1.00 91.25 86 ILE A N 1
ATOM 666 C CA . ILE A 1 86 ? 5.949 2.401 -7.875 1.00 91.25 86 ILE A CA 1
ATOM 667 C C . ILE A 1 86 ? 7.087 2.025 -8.811 1.00 91.25 86 ILE A C 1
ATOM 669 O O . ILE A 1 86 ? 7.379 2.749 -9.759 1.00 91.25 86 ILE A O 1
ATOM 673 N N . GLU A 1 87 ? 7.738 0.910 -8.524 1.00 89.81 87 GLU A N 1
ATOM 674 C CA . GLU A 1 87 ? 8.746 0.346 -9.411 1.00 89.81 87 GLU A CA 1
ATOM 675 C C . GLU A 1 87 ? 8.050 -0.436 -10.530 1.00 89.81 87 GLU A C 1
ATOM 677 O O . GLU A 1 87 ? 7.104 -1.184 -10.280 1.00 89.81 87 GLU A O 1
ATOM 682 N N . VAL A 1 88 ? 8.494 -0.235 -11.765 1.00 88.38 88 VAL A N 1
ATOM 683 C CA . VAL A 1 88 ? 7.967 -0.887 -12.962 1.00 88.38 88 VAL A CA 1
ATOM 684 C C . VAL A 1 88 ? 9.139 -1.452 -13.754 1.00 88.38 88 VAL A C 1
ATOM 686 O O . VAL A 1 88 ? 10.116 -0.756 -14.026 1.00 88.38 88 VAL A O 1
ATOM 689 N N . GLU A 1 89 ? 9.031 -2.717 -14.141 1.00 88.75 89 GLU A N 1
ATOM 690 C CA . GLU A 1 89 ? 10.009 -3.382 -15.001 1.00 88.75 89 GLU A CA 1
ATOM 691 C C . GLU A 1 89 ? 9.881 -2.891 -16.450 1.00 88.75 89 GLU A C 1
ATOM 693 O O . GLU A 1 89 ? 8.795 -2.915 -17.037 1.00 88.75 89 GLU A O 1
ATOM 698 N N . THR A 1 90 ? 10.999 -2.480 -17.049 1.00 87.62 90 THR A N 1
ATOM 699 C CA . THR A 1 90 ? 11.087 -2.090 -18.466 1.00 87.62 90 THR A CA 1
ATOM 700 C C . THR A 1 90 ? 12.185 -2.891 -19.172 1.00 87.62 90 THR A C 1
ATOM 702 O O . THR A 1 90 ? 13.035 -3.478 -18.500 1.00 87.62 90 THR A O 1
ATOM 705 N N . PRO A 1 91 ? 12.228 -2.919 -20.520 1.00 91.25 91 PRO A N 1
ATOM 706 C CA . PRO A 1 91 ? 13.318 -3.571 -21.252 1.00 91.25 91 PRO A CA 1
ATOM 707 C C . PRO A 1 91 ? 14.723 -3.065 -20.886 1.00 91.25 91 PRO A C 1
ATOM 709 O O . PRO A 1 91 ? 15.684 -3.818 -21.019 1.00 91.25 91 PRO A O 1
ATOM 712 N N . ASP A 1 92 ? 14.832 -1.823 -20.404 1.00 91.31 92 ASP A N 1
ATOM 713 C CA . ASP A 1 92 ? 16.094 -1.180 -20.022 1.00 91.31 92 ASP A CA 1
ATOM 714 C C . ASP A 1 92 ? 16.401 -1.305 -18.513 1.00 91.31 92 ASP A C 1
ATOM 716 O O . ASP A 1 92 ? 17.427 -0.810 -18.042 1.00 91.31 92 ASP A O 1
ATOM 720 N N . GLY A 1 93 ? 15.532 -1.985 -17.754 1.00 88.88 93 GLY A N 1
ATOM 721 C CA . GLY A 1 93 ? 15.643 -2.194 -16.309 1.00 88.88 93 GLY A CA 1
ATOM 722 C C . GLY A 1 93 ? 14.481 -1.594 -15.505 1.00 88.88 93 GLY A C 1
ATOM 723 O O . GLY A 1 93 ? 13.549 -1.021 -16.082 1.00 88.88 93 GLY A O 1
ATOM 724 N N . PRO A 1 94 ? 14.508 -1.728 -14.170 1.00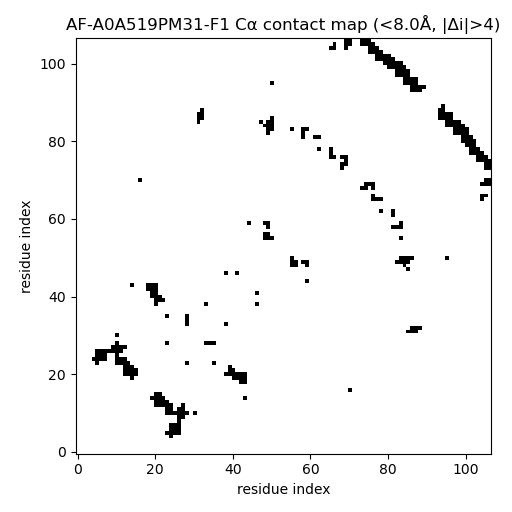 88.69 94 PRO A N 1
ATOM 725 C CA . PRO A 1 94 ? 13.473 -1.178 -13.307 1.00 88.69 94 PRO A CA 1
ATOM 726 C C . PRO A 1 94 ? 13.530 0.354 -13.281 1.00 88.69 94 PRO A C 1
ATOM 728 O O . PRO A 1 94 ? 14.594 0.960 -13.126 1.00 88.69 94 PRO A O 1
ATOM 731 N N . VAL A 1 95 ? 12.366 0.988 -13.410 1.00 91.00 95 VAL A N 1
ATOM 732 C CA . VAL A 1 95 ? 12.194 2.442 -13.289 1.00 91.00 95 VAL A CA 1
ATOM 733 C C . VAL A 1 95 ? 11.094 2.759 -12.287 1.00 91.00 95 VAL A C 1
ATOM 735 O O . VAL A 1 95 ? 10.177 1.968 -12.085 1.00 91.00 95 VAL A O 1
ATOM 738 N N . PHE A 1 96 ? 11.151 3.939 -11.674 1.00 90.38 96 PHE A N 1
ATOM 739 C CA . PHE A 1 96 ? 10.082 4.404 -10.795 1.00 90.38 96 PHE A CA 1
ATOM 740 C C . PHE A 1 96 ? 9.090 5.272 -11.562 1.00 90.38 96 PHE A C 1
ATOM 742 O O . PHE A 1 96 ? 9.452 6.324 -12.087 1.00 90.38 96 PHE A O 1
ATOM 749 N N . GLU A 1 97 ? 7.829 4.852 -11.585 1.00 90.62 97 GLU A N 1
ATOM 750 C CA . GLU A 1 97 ? 6.724 5.643 -12.108 1.00 90.62 97 GLU A CA 1
ATOM 751 C C . GLU A 1 97 ? 6.122 6.489 -10.982 1.00 90.62 97 GLU A C 1
ATOM 753 O O . GLU A 1 97 ? 5.683 5.970 -9.949 1.00 90.62 97 GLU A O 1
ATOM 758 N N . GLU A 1 98 ? 6.095 7.809 -11.172 1.00 91.19 98 GLU A N 1
ATOM 759 C CA . GLU A 1 98 ? 5.454 8.707 -10.220 1.00 91.19 98 GLU A CA 1
ATOM 760 C C . GLU A 1 98 ? 3.937 8.565 -10.273 1.00 91.19 98 GLU A C 1
ATOM 762 O O . GLU A 1 98 ? 3.305 8.753 -11.312 1.00 91.19 98 GLU A O 1
ATOM 767 N N . ARG A 1 99 ? 3.340 8.284 -9.113 1.00 92.38 99 ARG A N 1
ATOM 768 C CA . ARG A 1 99 ? 1.893 8.179 -8.968 1.00 92.38 99 ARG A CA 1
ATOM 769 C C . ARG A 1 99 ? 1.392 8.945 -7.760 1.00 92.38 99 ARG A C 1
ATOM 771 O O . ARG A 1 99 ? 2.091 9.119 -6.758 1.00 92.38 99 ARG A O 1
ATOM 778 N N . TYR A 1 100 ? 0.146 9.377 -7.878 1.00 93.25 100 TYR A N 1
ATOM 779 C CA . TYR A 1 100 ? -0.598 10.063 -6.838 1.00 93.25 100 TYR A CA 1
ATOM 780 C C . TYR A 1 100 ? -1.825 9.236 -6.494 1.00 93.25 100 TYR A C 1
ATOM 782 O O . TYR A 1 100 ? -2.596 8.853 -7.373 1.00 93.25 100 TYR A O 1
ATOM 790 N N . TRP A 1 101 ? -1.996 8.965 -5.209 1.00 94.31 101 TRP A N 1
ATOM 791 C CA . TRP A 1 101 ? -2.986 8.024 -4.716 1.00 94.31 101 TRP A CA 1
ATOM 792 C C . TRP A 1 101 ? -3.930 8.708 -3.748 1.00 94.31 101 TRP A C 1
ATOM 794 O O . TRP A 1 101 ? -3.516 9.550 -2.956 1.00 94.31 101 TRP A O 1
ATOM 804 N N . SER A 1 102 ? -5.184 8.278 -3.765 1.00 95.44 102 SER A N 1
ATOM 805 C CA . SER A 1 102 ? -6.083 8.445 -2.633 1.00 95.44 102 SER A CA 1
ATOM 806 C C . SER A 1 102 ? -6.263 7.085 -1.971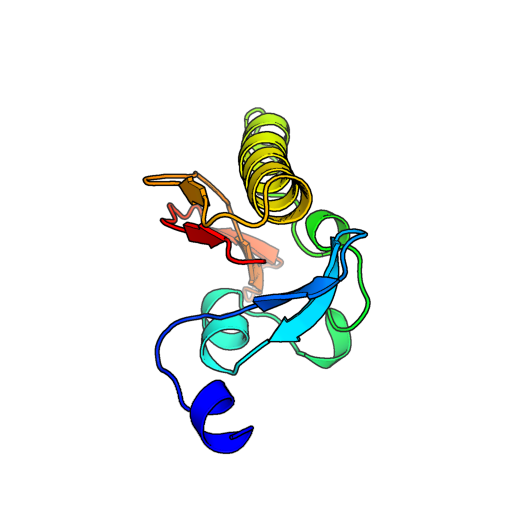 1.00 95.44 102 SER A C 1
ATOM 808 O O . SER A 1 102 ? -6.431 6.078 -2.662 1.00 95.44 102 SER A O 1
ATOM 810 N N . ALA A 1 103 ? -6.212 7.046 -0.642 1.00 95.88 103 ALA A N 1
ATOM 811 C CA . ALA A 1 103 ? -6.317 5.813 0.126 1.00 95.88 103 ALA A CA 1
ATOM 812 C C . ALA A 1 103 ? -7.308 5.966 1.279 1.00 95.88 103 ALA A C 1
ATOM 814 O O . ALA A 1 103 ? -7.449 7.030 1.880 1.00 95.88 103 ALA A O 1
ATOM 815 N N . THR A 1 104 ? -8.002 4.879 1.605 1.00 97.81 104 THR A N 1
ATOM 816 C CA . THR A 1 104 ? -8.805 4.776 2.826 1.00 97.81 104 THR A CA 1
ATOM 817 C C . THR A 1 104 ? -8.355 3.539 3.580 1.00 97.81 104 THR A C 1
ATOM 819 O O . THR A 1 104 ? -8.481 2.429 3.066 1.00 97.81 104 THR A O 1
ATOM 822 N N . HIS A 1 105 ? -7.853 3.725 4.795 1.00 97.81 105 HIS A N 1
ATOM 823 C CA . HIS A 1 105 ? -7.446 2.639 5.676 1.00 97.81 105 HIS A CA 1
ATOM 824 C C . HIS A 1 105 ? -8.575 2.342 6.654 1.00 97.81 105 HIS A C 1
ATOM 826 O O . HIS A 1 105 ? -9.139 3.250 7.264 1.00 97.81 105 HIS A O 1
ATOM 832 N N . THR A 1 106 ? -8.942 1.067 6.758 1.00 96.75 106 THR A N 1
ATOM 833 C CA . THR A 1 106 ? -10.019 0.589 7.630 1.00 96.75 106 THR A CA 1
ATOM 834 C C . THR A 1 106 ? -9.475 -0.564 8.481 1.00 96.75 106 THR A C 1
ATOM 836 O O . THR A 1 106 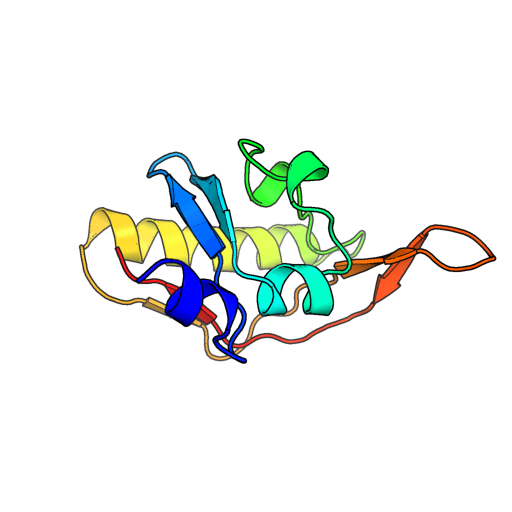? -8.798 -1.423 7.913 1.00 96.75 106 THR A O 1
ATOM 839 N N . PRO A 1 107 ? -9.706 -0.555 9.805 1.00 93.19 107 PRO A N 1
ATOM 840 C CA . PRO A 1 107 ? -9.218 -1.571 10.739 1.00 93.19 107 PRO A CA 1
ATOM 841 C C . PRO A 1 107 ? -10.014 -2.879 10.711 1.00 93.19 107 PRO A C 1
ATOM 843 O O . PRO A 1 107 ? -11.174 -2.872 10.239 1.00 93.19 107 PRO A O 1
#

Secondary structure (DSSP, 8-state):
-HHHHHH-SS--EEE-TTSBEEEE-HHHHHHHT--HHHHTTSBHHHH----SSTTHHHHHHHHHHHHHHHHHHTS-EEEEEEE--EEEEETTEEEEEP-EEEEEE--

Nearest PDB structures (foldseek):
  3b33-assembly1_A-2  TM=6.321E-01  e=2.858E-04  Vibrio parahaemolyticus RIMD 2210633
  3bwl-assembly2_C  TM=5.219E-01  e=1.620E-03  Haloarcula marismortui ATCC 43049
  3bwl-assembly2_D  TM=5.265E-01  e=2.094E-03  Haloarcula marismortui ATCC 43049
  3mjq-assembly1_B  TM=4.695E-01  e=3.982E-03  Desulfitobacterium hafniense Y51
  3mfx-assembly2_C-2  TM=4.373E-01  e=3.734E-03  Shewanella oneidensis